Protein AF-A0A7U9RAT6-F1 (afdb_monomer_lite)

Foldseek 3Di:
DVVLVVVLVVCCVVPVGSPDDPDDDDDDDDDDPVQVVQDDPNDGDD

Sequence (46 aa):
MAEMAVEQADKYLKEGTTGLEEKQLVDCVAITLENVDKLSAFVYSE

Secondary structure (DSSP, 8-state):
-HHHHHHHHHHHHHHS--SS-SS---------TTTGGGEETTEE--

Radius of gyration: 14.81 Å; chains: 1; bounding box: 32×17×36 Å

Structure (mmCIF, N/CA/C/O backbone):
data_AF-A0A7U9RAT6-F1
#
_entry.id   AF-A0A7U9RAT6-F1
#
loop_
_atom_site.group_PDB
_atom_site.id
_atom_site.type_symbol
_atom_site.label_atom_id
_atom_site.label_alt_id
_atom_site.label_comp_id
_atom_site.label_asym_id
_atom_site.label_entity_id
_atom_site.label_seq_id
_atom_site.pdbx_PDB_ins_code
_atom_site.Cartn_x
_atom_site.Cartn_y
_atom_site.Cartn_z
_atom_site.occupancy
_atom_site.B_iso_or_equiv
_atom_site.auth_seq_id
_atom_site.auth_comp_id
_atom_site.auth_asym_id
_atom_site.auth_atom_id
_atom_site.pdbx_PDB_model_num
ATOM 1 N N . MET A 1 1 ? 1.001 -1.008 0.443 1.00 80.56 1 MET A N 1
ATOM 2 C CA . MET A 1 1 ? -0.471 -1.227 0.443 1.00 80.56 1 MET A CA 1
ATOM 3 C C . MET A 1 1 ? -0.949 -1.988 1.674 1.00 80.56 1 MET A C 1
ATOM 5 O O . MET A 1 1 ? -1.866 -1.509 2.323 1.00 80.56 1 MET A O 1
ATOM 9 N N . ALA A 1 2 ? -0.352 -3.139 2.010 1.00 90.25 2 ALA A N 1
ATOM 10 C CA . ALA A 1 2 ? -0.762 -3.923 3.181 1.00 90.25 2 ALA A CA 1
ATOM 11 C C . ALA A 1 2 ? -0.675 -3.129 4.499 1.00 90.25 2 ALA A C 1
ATOM 13 O O . ALA A 1 2 ? -1.636 -3.110 5.258 1.00 90.25 2 ALA A O 1
ATOM 14 N N . GLU A 1 3 ? 0.429 -2.414 4.727 1.00 92.75 3 GLU A N 1
ATOM 15 C CA . GLU A 1 3 ? 0.622 -1.587 5.929 1.00 92.75 3 GLU A CA 1
ATOM 16 C C . GLU A 1 3 ? -0.459 -0.506 6.071 1.00 92.75 3 GLU A C 1
ATOM 18 O O . GLU A 1 3 ? -1.121 -0.441 7.101 1.00 92.75 3 GLU A O 1
ATOM 23 N N . MET A 1 4 ? -0.742 0.240 4.997 1.00 93.12 4 MET A N 1
ATOM 24 C CA . MET A 1 4 ? -1.801 1.258 4.962 1.00 93.12 4 MET A CA 1
ATOM 25 C C . MET A 1 4 ? -3.179 0.705 5.371 1.00 93.12 4 MET A C 1
ATOM 27 O O . MET A 1 4 ? -3.929 1.370 6.082 1.00 93.12 4 MET A O 1
ATOM 31 N N . ALA A 1 5 ? -3.521 -0.517 4.950 1.00 93.44 5 ALA A N 1
ATOM 32 C CA . ALA A 1 5 ? -4.783 -1.148 5.338 1.00 93.44 5 ALA A CA 1
ATOM 33 C C . ALA A 1 5 ? -4.819 -1.506 6.835 1.00 93.44 5 ALA A C 1
ATOM 35 O O . ALA A 1 5 ? -5.849 -1.340 7.489 1.00 93.44 5 ALA A O 1
ATOM 36 N N . VAL A 1 6 ? -3.695 -1.971 7.387 1.00 95.75 6 VAL A N 1
ATOM 37 C CA . VAL A 1 6 ? -3.574 -2.311 8.812 1.00 95.75 6 VAL A CA 1
ATOM 38 C C . VAL A 1 6 ? -3.647 -1.059 9.683 1.00 95.75 6 VAL A C 1
ATOM 40 O O . VAL A 1 6 ? -4.357 -1.066 10.685 1.00 95.75 6 VAL A O 1
ATOM 43 N N . GLU A 1 7 ? -2.984 0.028 9.291 1.00 95.62 7 GLU A N 1
ATOM 44 C CA . GLU A 1 7 ? -3.049 1.312 10.002 1.00 95.62 7 GLU A CA 1
ATOM 45 C C . GLU A 1 7 ? -4.474 1.868 10.048 1.00 95.62 7 GLU A C 1
ATOM 47 O O . GLU A 1 7 ? -4.939 2.326 11.091 1.00 95.62 7 GLU A O 1
ATOM 52 N N . GLN A 1 8 ? -5.207 1.782 8.936 1.00 94.12 8 GLN A N 1
ATOM 53 C CA . GLN A 1 8 ? -6.607 2.197 8.898 1.00 94.12 8 GLN A CA 1
ATOM 54 C C . GLN A 1 8 ? -7.495 1.318 9.776 1.00 94.12 8 GLN A C 1
ATOM 56 O O . GLN A 1 8 ? -8.369 1.843 10.466 1.00 94.12 8 GLN A O 1
ATOM 61 N N . ALA A 1 9 ? -7.262 0.003 9.794 1.00 95.69 9 ALA A N 1
ATOM 62 C CA . ALA A 1 9 ? -7.976 -0.902 10.687 1.00 95.69 9 ALA A CA 1
ATOM 63 C C . ALA A 1 9 ? -7.701 -0.568 12.163 1.00 95.69 9 ALA A C 1
ATOM 65 O O . ALA A 1 9 ? -8.640 -0.456 12.947 1.00 95.69 9 ALA A O 1
ATOM 66 N N . ASP A 1 10 ? -6.439 -0.346 12.536 1.00 97.50 10 ASP A N 1
ATOM 67 C CA . ASP A 1 10 ? -6.052 0.056 13.892 1.00 97.50 10 ASP A CA 1
ATOM 68 C C . ASP A 1 10 ? -6.701 1.386 14.301 1.00 97.50 10 ASP A C 1
ATOM 70 O O . ASP A 1 10 ? -7.308 1.482 15.370 1.00 97.50 10 ASP A O 1
ATOM 74 N N . LYS A 1 11 ? -6.662 2.391 13.419 1.00 96.19 11 LYS A N 1
ATOM 75 C CA . LYS A 1 11 ? -7.294 3.693 13.658 1.00 96.19 11 LYS A CA 1
ATOM 76 C C . LYS A 1 11 ? -8.805 3.571 13.830 1.00 96.19 11 LYS A C 1
ATOM 78 O O . LYS A 1 11 ? -9.362 4.136 14.766 1.00 96.19 11 LYS A O 1
ATOM 83 N N . TYR A 1 12 ? -9.468 2.781 12.989 1.00 96.38 12 TYR A N 1
ATOM 84 C CA . TYR A 1 12 ? -10.898 2.525 13.131 1.00 96.38 12 TYR A CA 1
ATOM 85 C C . TYR A 1 12 ? -11.227 1.843 14.466 1.00 96.38 12 TYR A C 1
ATOM 87 O O . TYR A 1 12 ? -12.187 2.228 15.128 1.00 96.38 12 TYR A O 1
ATOM 95 N N . LEU A 1 13 ? -10.418 0.872 14.901 1.00 97.38 13 LEU A N 1
ATOM 96 C CA . LEU A 1 13 ? -10.613 0.194 16.185 1.00 97.38 13 LEU A CA 1
ATOM 97 C C . LEU A 1 13 ? -10.410 1.129 17.389 1.00 97.38 13 LEU A C 1
ATOM 99 O O . LEU A 1 13 ? -11.085 0.957 18.403 1.00 97.38 13 LEU A O 1
ATOM 103 N N . LYS A 1 14 ? -9.503 2.108 17.294 1.00 96.88 14 LYS A N 1
ATOM 104 C CA . LYS A 1 14 ? -9.192 3.053 18.382 1.00 96.88 14 LYS A CA 1
ATOM 105 C C . LYS A 1 14 ? -10.110 4.272 18.423 1.00 96.88 14 LYS A C 1
ATOM 107 O O . LYS A 1 14 ? -10.491 4.713 19.503 1.00 96.88 14 LYS A O 1
ATOM 112 N N . GLU A 1 15 ? -10.440 4.827 17.262 1.00 96.19 15 GLU A N 1
ATOM 113 C CA . GLU A 1 15 ? -11.096 6.134 17.120 1.00 96.19 15 GLU A CA 1
ATOM 114 C C . GLU A 1 15 ? -12.503 6.030 16.509 1.00 96.19 15 GLU A C 1
ATOM 116 O O . GLU A 1 15 ? -13.247 7.009 16.493 1.00 96.19 15 GLU A O 1
ATOM 121 N N . GLY A 1 16 ? -12.891 4.855 16.003 1.00 94.25 16 GLY A N 1
ATOM 122 C CA . GLY A 1 16 ? -14.187 4.615 15.358 1.00 94.25 16 GLY A CA 1
ATOM 123 C C . GLY A 1 16 ? -14.279 5.109 13.911 1.00 94.25 16 GLY A C 1
ATOM 124 O O . GLY A 1 16 ? -15.340 5.013 13.299 1.00 94.25 16 GLY A O 1
ATOM 125 N N . THR A 1 17 ? -13.199 5.654 13.347 1.00 92.50 17 THR A N 1
ATOM 126 C CA . THR A 1 17 ? -13.151 6.137 11.962 1.00 92.50 17 THR A CA 1
ATOM 127 C C . THR A 1 17 ? -11.739 6.057 11.394 1.00 9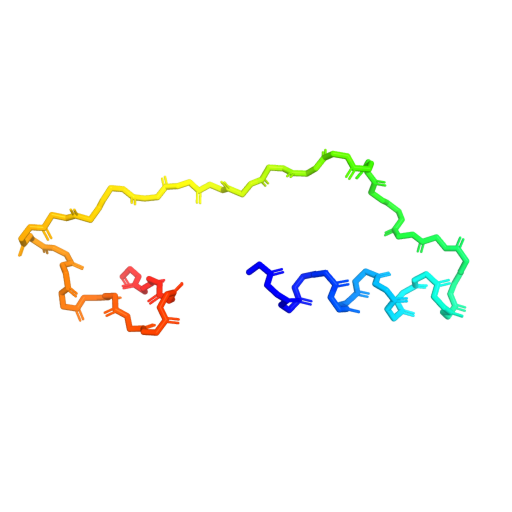2.50 17 THR A C 1
ATOM 129 O O . THR A 1 17 ? -10.756 6.216 12.109 1.00 92.50 17 THR A O 1
ATOM 132 N N . THR A 1 18 ? -11.624 5.844 10.085 1.00 91.19 18 THR A N 1
ATOM 133 C CA . THR A 1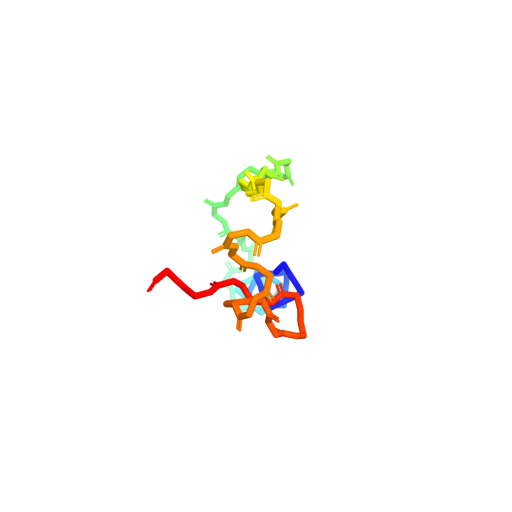 18 ? -10.346 5.961 9.365 1.00 91.19 18 THR A CA 1
ATOM 134 C C . THR A 1 18 ? -10.039 7.422 9.010 1.00 91.19 18 THR A C 1
ATOM 136 O O . THR A 1 18 ? -8.875 7.807 8.878 1.00 91.19 18 THR A O 1
ATOM 139 N N . GLY A 1 19 ? -11.072 8.267 8.904 1.00 91.25 19 GLY A N 1
ATOM 140 C CA . GLY A 1 19 ? -10.969 9.649 8.429 1.00 91.25 19 GLY A CA 1
ATOM 141 C C . GLY A 1 19 ? -10.667 9.782 6.930 1.00 91.25 19 GLY A C 1
ATOM 142 O O . GLY A 1 19 ? -10.254 10.856 6.505 1.00 91.25 19 GLY A O 1
ATOM 143 N N . LEU A 1 20 ? -10.841 8.711 6.148 1.00 93.00 20 LEU A N 1
ATOM 144 C CA . LEU A 1 20 ? -10.588 8.658 4.704 1.00 93.00 20 LEU A CA 1
ATOM 145 C C . LEU A 1 20 ? -11.819 8.129 3.960 1.00 93.00 20 LEU A C 1
ATOM 147 O O . LEU A 1 20 ? -12.672 7.464 4.548 1.00 93.00 20 LEU A O 1
ATOM 151 N N . GLU A 1 21 ? -11.895 8.399 2.658 1.00 93.94 21 GLU A N 1
ATOM 152 C CA . GLU A 1 21 ? -12.900 7.780 1.791 1.00 93.94 21 GLU A CA 1
ATOM 153 C C . GLU A 1 21 ? -12.667 6.265 1.669 1.00 93.94 21 GLU A C 1
ATOM 155 O O . GLU A 1 21 ? -11.537 5.781 1.760 1.00 93.94 21 GLU A O 1
ATOM 160 N N . GLU A 1 22 ? -13.742 5.500 1.453 1.00 89.69 22 GLU A N 1
ATOM 161 C CA . GLU A 1 22 ? -13.673 4.034 1.353 1.00 89.69 22 GLU A CA 1
ATOM 162 C C . GLU A 1 22 ? -12.787 3.586 0.183 1.00 89.69 22 GLU A C 1
ATOM 164 O O . GLU A 1 22 ? -11.968 2.676 0.314 1.00 89.69 22 GLU A O 1
ATOM 169 N N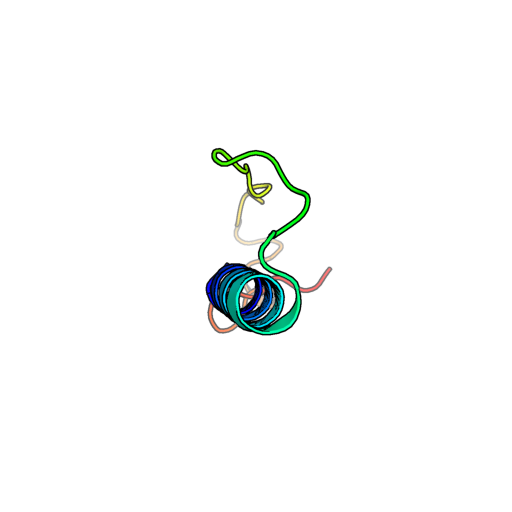 . LYS A 1 23 ? -12.917 4.251 -0.969 1.00 93.56 23 LYS A N 1
ATOM 170 C CA . LYS A 1 23 ? -12.135 3.939 -2.161 1.00 93.56 23 LYS A CA 1
ATOM 171 C C . LYS A 1 23 ? -10.882 4.802 -2.211 1.00 93.56 23 LYS A C 1
ATOM 173 O O . LYS A 1 23 ? -10.961 6.003 -2.437 1.00 93.56 23 LYS A O 1
ATOM 178 N N . GLN A 1 24 ? -9.729 4.159 -2.089 1.00 93.25 24 GLN A N 1
ATOM 179 C CA . GLN A 1 24 ? -8.429 4.824 -2.093 1.00 93.25 24 GLN A CA 1
ATOM 180 C C . GLN A 1 24 ? -7.569 4.268 -3.224 1.00 93.25 24 GLN A C 1
ATOM 182 O O . GLN A 1 24 ? -7.535 3.058 -3.460 1.00 93.25 24 GLN A O 1
ATOM 187 N N . LEU A 1 25 ? -6.906 5.162 -3.953 1.00 93.75 25 LEU A N 1
ATOM 188 C CA . LEU A 1 25 ? -6.008 4.816 -5.051 1.00 93.75 25 LEU A CA 1
ATOM 189 C C . LEU A 1 25 ? -4.560 4.865 -4.562 1.00 93.75 25 LEU A C 1
ATOM 191 O O . LEU A 1 25 ? -4.225 5.653 -3.683 1.00 93.75 25 LEU A O 1
ATOM 195 N N . VAL A 1 26 ? -3.714 4.017 -5.141 1.00 90.75 26 VAL A N 1
ATOM 196 C CA . VAL A 1 26 ? -2.270 4.004 -4.893 1.00 90.75 26 VAL A CA 1
ATOM 197 C C . VAL A 1 26 ? -1.574 4.190 -6.229 1.00 90.75 26 VAL A C 1
ATOM 199 O O . VAL A 1 26 ? -1.923 3.520 -7.205 1.00 90.75 26 VAL A O 1
ATOM 202 N N . ASP A 1 27 ? -0.616 5.109 -6.268 1.00 92.00 27 ASP A N 1
ATOM 203 C CA . ASP A 1 27 ? 0.104 5.437 -7.491 1.00 92.00 27 ASP A CA 1
ATOM 204 C C . ASP A 1 27 ? 0.910 4.241 -8.001 1.00 92.00 27 ASP A C 1
ATOM 206 O O . ASP A 1 27 ? 1.525 3.488 -7.242 1.00 92.00 27 ASP A O 1
ATOM 210 N N . CYS A 1 28 ? 0.892 4.065 -9.319 1.00 93.38 28 CYS A N 1
ATOM 211 C CA . CYS A 1 28 ? 1.650 3.028 -10.002 1.00 93.38 28 CYS A CA 1
ATOM 212 C C . CYS A 1 28 ? 2.901 3.637 -10.633 1.00 93.38 28 CYS A C 1
ATOM 214 O O . CYS A 1 28 ? 2.831 4.681 -11.280 1.00 93.38 28 CYS A O 1
ATOM 216 N N . VAL A 1 29 ? 4.027 2.937 -10.510 1.00 92.94 29 VAL A N 1
ATOM 217 C CA . VAL A 1 29 ? 5.283 3.284 -11.182 1.00 92.94 29 VAL A CA 1
ATOM 218 C C . VAL A 1 29 ? 5.572 2.229 -12.244 1.00 92.94 29 VAL A C 1
ATOM 220 O O . VAL A 1 29 ? 5.464 1.029 -11.985 1.00 92.94 29 VAL A O 1
ATOM 223 N N . ALA A 1 30 ? 5.927 2.668 -13.451 1.00 94.81 30 ALA A N 1
ATOM 224 C CA . ALA A 1 30 ? 6.366 1.762 -14.503 1.00 94.81 30 ALA A CA 1
ATOM 225 C C . ALA A 1 30 ? 7.767 1.225 -14.175 1.00 94.81 30 ALA A C 1
ATOM 227 O O . ALA A 1 30 ? 8.709 1.998 -13.994 1.00 94.81 30 ALA A O 1
ATOM 228 N N . ILE A 1 31 ? 7.901 -0.099 -14.114 1.00 95.50 31 ILE A N 1
ATOM 229 C CA . ILE A 1 31 ? 9.186 -0.764 -13.892 1.00 95.50 31 ILE A CA 1
ATOM 230 C C . ILE A 1 31 ? 9.762 -1.176 -15.247 1.00 95.50 31 ILE A C 1
ATOM 232 O O . ILE A 1 31 ? 9.137 -1.933 -15.993 1.00 95.50 31 ILE A O 1
ATOM 236 N N . THR A 1 32 ? 10.941 -0.653 -15.573 1.00 96.19 32 THR A N 1
ATOM 237 C CA . THR A 1 32 ? 11.692 -0.912 -16.807 1.00 96.19 32 THR A CA 1
ATOM 238 C C . THR A 1 32 ? 13.077 -1.468 -16.465 1.00 96.19 32 THR A C 1
ATOM 240 O O . THR A 1 32 ? 13.451 -1.585 -15.299 1.00 96.19 32 THR A O 1
ATOM 243 N N . LEU A 1 33 ? 13.878 -1.804 -17.481 1.00 96.25 33 LEU A N 1
ATOM 244 C CA . LEU A 1 33 ? 15.266 -2.238 -17.273 1.00 96.25 33 LEU A CA 1
ATOM 245 C C . LEU A 1 33 ? 16.137 -1.176 -16.577 1.00 96.25 33 LEU A C 1
ATOM 247 O O . LEU A 1 33 ? 17.186 -1.518 -16.046 1.00 96.25 33 LEU A O 1
ATOM 251 N N . GLU A 1 34 ? 15.714 0.089 -16.585 1.00 96.19 34 GLU A N 1
ATOM 252 C CA . GLU A 1 34 ? 16.471 1.223 -16.045 1.00 96.19 34 GLU A CA 1
ATOM 253 C C . GLU A 1 34 ? 16.273 1.422 -14.537 1.00 96.19 34 GLU A C 1
ATOM 255 O O . GLU A 1 34 ? 17.034 2.166 -13.924 1.00 96.19 34 GLU A O 1
ATOM 260 N N . ASN A 1 35 ? 15.240 0.813 -13.946 1.00 93.25 35 ASN A N 1
ATOM 261 C CA . ASN A 1 35 ? 14.880 1.026 -12.541 1.00 93.25 35 ASN A CA 1
ATOM 262 C C . ASN A 1 35 ? 14.513 -0.267 -11.789 1.00 93.25 35 ASN A C 1
ATOM 264 O O . ASN A 1 35 ? 14.062 -0.213 -10.645 1.00 93.25 35 ASN A O 1
ATOM 268 N N . VAL A 1 36 ? 14.696 -1.434 -12.414 1.00 92.94 36 VAL A N 1
ATOM 269 C CA . VAL A 1 36 ? 14.372 -2.740 -11.819 1.00 92.94 36 VAL A CA 1
ATOM 270 C C . VAL A 1 36 ? 15.239 -3.065 -10.600 1.00 92.94 36 VAL A C 1
ATOM 272 O O . VAL A 1 36 ? 14.780 -3.737 -9.683 1.00 92.94 36 VAL A O 1
ATOM 275 N N . ASP A 1 37 ? 16.468 -2.554 -10.554 1.00 95.06 37 ASP A N 1
ATOM 276 C CA . ASP A 1 37 ? 17.394 -2.686 -9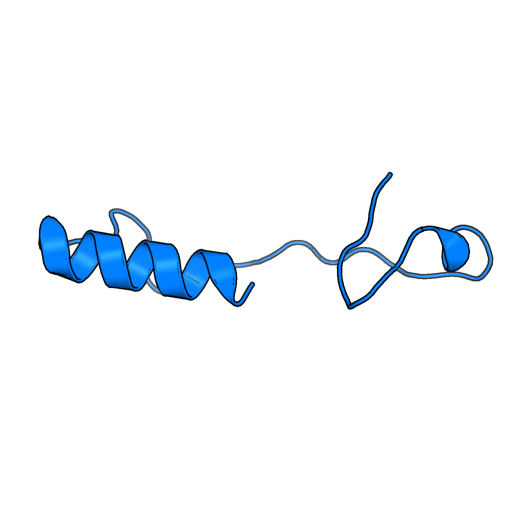.426 1.00 95.06 37 ASP A CA 1
ATOM 277 C C . ASP A 1 37 ? 16.929 -1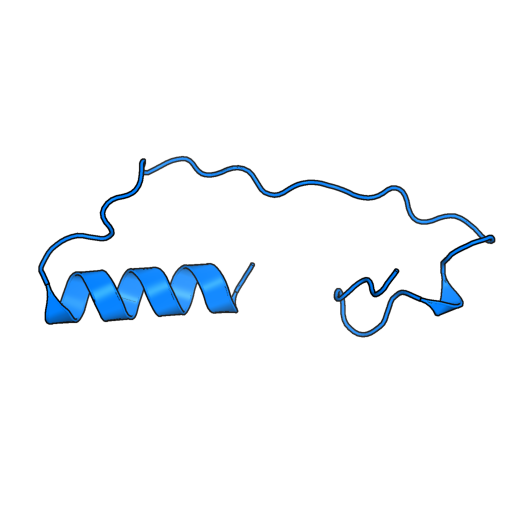.920 -8.177 1.00 95.06 37 ASP A C 1
ATOM 279 O O . ASP A 1 37 ? 17.311 -2.264 -7.059 1.00 95.06 37 ASP A O 1
ATOM 283 N N . LYS A 1 38 ? 16.052 -0.928 -8.363 1.00 94.44 38 LYS A N 1
ATOM 284 C CA . LYS A 1 38 ? 15.449 -0.116 -7.299 1.00 94.44 38 LYS A CA 1
ATOM 285 C C . LYS A 1 38 ? 14.167 -0.713 -6.717 1.00 94.44 38 LYS A C 1
ATOM 287 O O . LYS A 1 38 ? 13.598 -0.158 -5.776 1.00 94.44 38 LYS A O 1
ATOM 292 N N . LEU A 1 39 ? 13.687 -1.824 -7.279 1.00 92.75 39 LEU A N 1
ATOM 293 C CA . LEU A 1 39 ? 12.507 -2.534 -6.803 1.00 92.75 39 LEU A CA 1
ATOM 294 C C . LEU A 1 39 ? 12.923 -3.743 -5.961 1.00 92.75 39 LEU A C 1
ATOM 296 O O . LEU A 1 39 ? 13.511 -4.697 -6.467 1.00 92.75 39 LEU A O 1
ATOM 300 N N . SER A 1 40 ? 12.528 -3.756 -4.690 1.00 93.88 40 SER A N 1
ATOM 301 C CA . SER A 1 40 ? 12.728 -4.904 -3.802 1.00 93.88 40 SER A CA 1
ATOM 302 C C . SER A 1 40 ? 11.452 -5.216 -3.037 1.00 93.88 40 SER A C 1
ATOM 304 O O . SER A 1 40 ? 10.860 -4.334 -2.426 1.00 93.88 40 SER A O 1
ATOM 306 N N . ALA A 1 41 ? 11.004 -6.475 -3.081 1.00 91.38 41 ALA A N 1
ATOM 307 C CA . ALA A 1 41 ? 9.829 -6.950 -2.342 1.00 91.38 41 ALA A CA 1
ATOM 308 C C . ALA A 1 41 ? 8.571 -6.059 -2.497 1.00 91.38 41 ALA A C 1
ATOM 310 O O . ALA A 1 41 ? 7.840 -5.840 -1.535 1.00 91.38 41 ALA A O 1
AT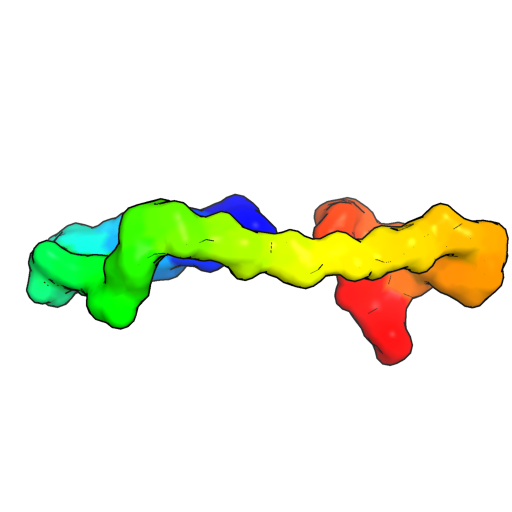OM 311 N N . PHE A 1 42 ? 8.308 -5.565 -3.716 1.00 88.31 42 PHE A N 1
ATOM 312 C CA . PHE A 1 42 ? 7.203 -4.641 -4.039 1.00 88.31 42 PHE A CA 1
ATOM 313 C C . PHE A 1 42 ? 7.306 -3.242 -3.405 1.00 88.31 42 PHE A C 1
ATOM 315 O O . PHE A 1 42 ? 6.321 -2.507 -3.361 1.00 88.31 42 PHE A O 1
ATOM 322 N N . VAL A 1 43 ? 8.503 -2.855 -2.967 1.00 89.94 43 VAL A N 1
ATOM 323 C CA . VAL A 1 43 ? 8.854 -1.502 -2.533 1.00 89.94 43 VAL A CA 1
ATOM 324 C C . VAL A 1 43 ? 9.833 -0.918 -3.548 1.00 89.94 43 VAL A C 1
ATOM 326 O O . VAL A 1 43 ? 10.906 -1.475 -3.778 1.00 89.94 43 VAL A O 1
ATOM 329 N N . TYR A 1 44 ? 9.441 0.183 -4.186 1.00 90.19 44 TYR A N 1
ATOM 330 C CA . TYR A 1 44 ? 10.303 0.965 -5.071 1.00 90.19 44 TYR A CA 1
ATOM 331 C C . TYR A 1 44 ? 10.948 2.101 -4.270 1.00 90.19 44 TYR A C 1
ATOM 333 O O . TYR A 1 44 ? 10.253 2.786 -3.518 1.00 90.19 44 TYR A O 1
ATOM 341 N N . SER A 1 45 ? 12.261 2.293 -4.397 1.00 88.50 45 SER A N 1
ATOM 342 C CA . SER A 1 45 ? 13.001 3.391 -3.755 1.00 88.50 45 SER A CA 1
ATOM 343 C C . SER A 1 45 ? 13.713 4.223 -4.816 1.00 88.50 45 SER A C 1
ATOM 345 O O . SER A 1 45 ? 14.548 3.692 -5.541 1.00 88.50 45 SER A O 1
ATOM 347 N N . GLU A 1 46 ? 13.352 5.501 -4.937 1.00 77.25 46 GLU A N 1
ATOM 348 C CA . GLU A 1 46 ? 13.884 6.399 -5.975 1.00 77.25 46 GLU A CA 1
ATOM 349 C C . GLU A 1 46 ? 15.367 6.751 -5.790 1.00 77.25 46 GLU A C 1
ATOM 351 O O . GLU A 1 46 ? 15.793 6.987 -4.637 1.00 77.25 46 GLU A O 1
#

pLDDT: mean 92.92, std 3.78, range [77.25, 97.5]